Protein AF-X1UGP1-F1 (afdb_monomer_lite)

Sequence (113 aa):
MYNHIEKPAPQRPMDTYTVSTPYGTVIITDGGRRVAFELYSDIRQSRHNQALFTYIQQLQKQGVTQFNCDHIAIAGADRRLSLSRGKAKLDLVYVRNGSTYECELKTSREVNN

pLDDT: mean 80.75, std 14.78, range [35.5, 95.81]

Structure (mmCIF, N/CA/C/O backbone):
data_AF-X1UGP1-F1
#
_entry.id   AF-X1UGP1-F1
#
loop_
_atom_site.group_PDB
_atom_site.id
_atom_site.type_symbol
_atom_site.label_atom_id
_atom_site.label_alt_id
_atom_site.label_comp_id
_atom_site.label_asym_id
_atom_site.label_entity_id
_atom_site.label_seq_id
_atom_site.pdbx_PDB_ins_code
_atom_site.Cartn_x
_atom_site.Cartn_y
_atom_site.Cartn_z
_atom_site.occupancy
_atom_site.B_iso_or_equiv
_atom_site.auth_seq_id
_atom_site.auth_comp_id
_atom_site.auth_asym_id
_atom_site.auth_atom_id
_atom_site.pdbx_PDB_model_num
ATOM 1 N N . MET A 1 1 ? 25.769 -46.864 -12.339 1.00 35.50 1 MET A N 1
ATOM 2 C CA . MET A 1 1 ? 26.668 -45.737 -12.669 1.00 35.50 1 MET A CA 1
ATOM 3 C C . MET A 1 1 ? 25.882 -44.765 -13.529 1.00 35.50 1 MET A C 1
ATOM 5 O O . MET A 1 1 ? 25.533 -45.123 -14.644 1.00 35.50 1 MET A O 1
ATOM 9 N N . TYR A 1 2 ? 25.503 -43.608 -12.988 1.00 36.56 2 TYR A N 1
ATOM 10 C CA . TYR A 1 2 ? 24.826 -42.565 -13.761 1.00 36.56 2 TYR A CA 1
ATOM 11 C C . TYR A 1 2 ? 25.890 -41.683 -14.413 1.00 36.56 2 TYR A C 1
ATOM 13 O O . TYR A 1 2 ? 26.704 -41.087 -13.711 1.00 36.56 2 TYR A O 1
ATOM 21 N N . ASN A 1 3 ? 25.894 -41.623 -15.744 1.00 43.34 3 ASN A N 1
ATOM 22 C CA . ASN A 1 3 ? 26.734 -40.695 -16.491 1.00 43.34 3 ASN A CA 1
ATOM 23 C C . ASN A 1 3 ? 26.218 -39.273 -16.255 1.00 43.34 3 ASN A C 1
ATOM 25 O O . ASN A 1 3 ? 25.166 -38.888 -16.766 1.00 43.34 3 ASN A O 1
ATOM 29 N N . HIS A 1 4 ? 26.960 -38.502 -15.463 1.00 44.59 4 HIS A N 1
ATOM 30 C CA . HIS A 1 4 ? 26.775 -37.065 -15.346 1.00 44.59 4 HIS A CA 1
ATOM 31 C C . HIS A 1 4 ? 27.224 -36.447 -16.675 1.00 44.59 4 HIS A C 1
ATOM 33 O O . HIS A 1 4 ? 28.415 -36.341 -16.951 1.00 44.59 4 HIS A O 1
ATOM 39 N N . ILE A 1 5 ? 26.276 -36.088 -17.540 1.00 53.72 5 ILE A N 1
ATOM 40 C CA . ILE A 1 5 ? 26.582 -35.238 -18.692 1.00 53.72 5 ILE A CA 1
ATOM 41 C C . ILE A 1 5 ? 26.783 -33.835 -18.117 1.00 53.72 5 ILE A C 1
ATOM 43 O O . ILE A 1 5 ? 25.814 -33.116 -17.863 1.00 53.72 5 ILE A O 1
ATOM 47 N N . GLU A 1 6 ? 28.033 -33.466 -17.841 1.00 45.62 6 GLU A N 1
ATOM 48 C CA . GLU A 1 6 ? 28.399 -32.072 -17.605 1.00 45.62 6 GLU A CA 1
ATOM 49 C C . GLU A 1 6 ? 28.056 -31.280 -18.866 1.00 45.62 6 GLU A C 1
ATOM 51 O O . GLU A 1 6 ? 28.702 -31.399 -19.907 1.00 45.62 6 GLU A O 1
ATOM 56 N N . LYS A 1 7 ? 26.990 -30.479 -18.795 1.00 57.41 7 LYS A N 1
ATOM 57 C CA . LYS A 1 7 ? 26.776 -29.429 -19.785 1.00 57.41 7 LYS A CA 1
ATOM 58 C C . LYS A 1 7 ? 27.849 -28.369 -19.531 1.00 57.41 7 LYS A C 1
ATOM 60 O O . LYS A 1 7 ? 27.873 -27.833 -18.421 1.00 57.41 7 LYS A O 1
ATOM 65 N N . PRO A 1 8 ? 28.716 -28.047 -20.507 1.00 52.81 8 PRO A N 1
ATOM 66 C CA . PRO A 1 8 ? 29.665 -26.963 -20.331 1.00 52.81 8 PRO A CA 1
ATOM 67 C C . PRO A 1 8 ? 28.890 -25.679 -20.032 1.00 52.81 8 PRO A C 1
ATOM 69 O O . PRO A 1 8 ? 27.879 -25.383 -20.677 1.00 52.81 8 PRO A O 1
ATOM 72 N N . ALA A 1 9 ? 29.347 -24.937 -19.024 1.00 52.47 9 ALA A N 1
ATOM 73 C CA . ALA A 1 9 ? 28.817 -23.614 -18.743 1.00 52.47 9 ALA A CA 1
ATOM 74 C C . ALA A 1 9 ? 28.926 -22.752 -20.017 1.00 52.47 9 ALA A C 1
ATOM 76 O O . ALA A 1 9 ? 29.924 -22.862 -20.738 1.00 52.47 9 ALA A O 1
ATOM 77 N N . PRO A 1 10 ? 27.918 -21.920 -20.331 1.00 58.03 10 PRO A N 1
ATOM 78 C CA . PRO A 1 10 ? 27.986 -21.029 -21.483 1.00 58.03 10 PRO A CA 1
ATOM 79 C C . PRO A 1 10 ? 29.275 -20.194 -21.418 1.00 58.03 10 PRO A C 1
ATOM 81 O O . PRO A 1 10 ? 29.528 -19.500 -20.440 1.00 58.03 10 PRO A O 1
ATOM 84 N N . GLN A 1 11 ? 30.109 -20.300 -22.457 1.00 53.16 11 GLN A N 1
ATOM 85 C CA . GLN A 1 11 ? 31.460 -19.716 -22.503 1.00 53.16 11 GLN A CA 1
ATOM 86 C C . GLN A 1 11 ? 31.479 -18.201 -22.764 1.00 53.16 11 GLN A C 1
ATOM 88 O O . GLN A 1 11 ? 32.542 -17.586 -22.736 1.00 53.16 11 GLN A O 1
ATOM 93 N N . ARG A 1 12 ? 30.323 -17.585 -23.029 1.00 58.31 12 ARG A N 1
ATOM 94 C CA . ARG A 1 12 ? 30.199 -16.133 -23.174 1.00 58.31 12 ARG A CA 1
ATOM 95 C C . ARG A 1 12 ? 29.472 -15.586 -21.946 1.00 58.31 12 ARG A C 1
ATOM 97 O O . ARG A 1 12 ? 28.386 -16.096 -21.660 1.00 58.31 12 ARG A O 1
ATOM 104 N N . PRO A 1 13 ? 30.009 -14.581 -21.229 1.00 59.06 13 PRO A N 1
ATOM 105 C CA . PRO A 1 13 ? 29.187 -13.831 -20.288 1.00 59.06 13 PRO A CA 1
ATOM 106 C C . PRO A 1 13 ? 28.016 -13.270 -21.099 1.00 59.06 13 PRO A C 1
ATOM 108 O O . PRO A 1 13 ? 28.249 -12.572 -22.081 1.00 59.06 13 PRO A O 1
ATOM 111 N N . MET A 1 14 ? 26.772 -13.660 -20.793 1.00 58.75 14 MET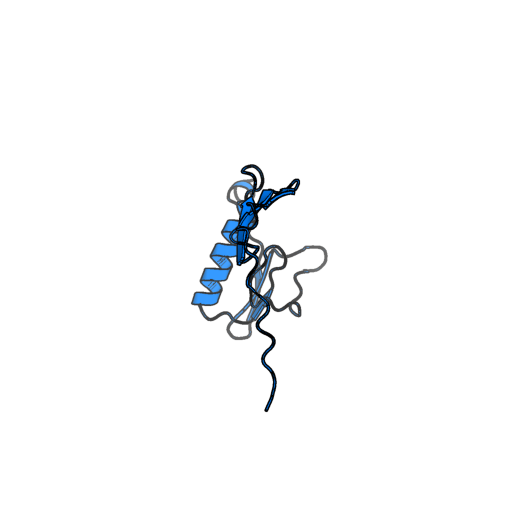 A N 1
ATOM 112 C CA . MET A 1 14 ? 25.651 -13.054 -21.511 1.00 58.75 14 MET A CA 1
ATOM 113 C C . MET A 1 14 ? 25.644 -11.566 -21.190 1.00 58.75 14 MET A C 1
ATOM 115 O O . MET A 1 14 ? 25.732 -11.187 -20.016 1.00 58.75 14 MET A O 1
ATOM 119 N N . ASP A 1 15 ? 25.546 -10.765 -22.241 1.00 70.12 15 ASP A N 1
ATOM 120 C CA . ASP A 1 15 ? 25.517 -9.318 -22.157 1.00 70.12 15 ASP A CA 1
ATOM 121 C C . ASP A 1 15 ? 24.355 -8.838 -21.279 1.00 70.12 15 ASP A C 1
ATOM 123 O O . ASP A 1 15 ? 23.309 -9.485 -21.165 1.00 70.12 15 ASP A O 1
ATOM 127 N N . THR A 1 16 ? 24.556 -7.687 -20.638 1.00 80.94 16 THR A N 1
ATOM 128 C CA . THR A 1 16 ? 23.498 -6.970 -19.925 1.00 80.94 16 THR A CA 1
ATOM 129 C C . THR A 1 16 ? 22.308 -6.753 -20.859 1.00 80.94 16 THR A C 1
ATOM 131 O O . THR A 1 16 ? 22.453 -6.147 -21.920 1.00 80.94 16 THR A O 1
ATOM 134 N N . TYR A 1 17 ? 21.129 -7.220 -20.456 1.00 83.81 17 TYR A N 1
ATOM 135 C CA . TYR A 1 17 ? 19.884 -7.042 -21.194 1.00 83.81 17 TYR A CA 1
ATOM 136 C C . TYR A 1 17 ? 18.987 -6.046 -20.469 1.00 83.81 17 TYR A C 1
ATOM 138 O O . TYR A 1 17 ? 18.708 -6.199 -19.280 1.00 83.81 17 TYR A O 1
ATOM 146 N N . THR A 1 18 ? 18.520 -5.036 -21.196 1.00 86.44 18 THR A N 1
ATOM 147 C CA . THR A 1 18 ? 17.705 -3.956 -20.639 1.00 86.44 18 THR A CA 1
ATOM 148 C C . THR A 1 18 ? 16.341 -3.935 -21.315 1.00 86.44 18 THR A C 1
ATOM 150 O O . THR A 1 18 ? 16.257 -3.837 -22.539 1.00 86.44 18 THR A O 1
ATOM 153 N N . VAL A 1 19 ? 15.271 -3.992 -20.520 1.00 88.94 19 VAL A N 1
ATOM 154 C CA . VAL A 1 19 ? 13.885 -3.837 -20.985 1.00 88.94 19 VAL A CA 1
ATOM 155 C C . VAL A 1 19 ? 13.310 -2.566 -20.392 1.00 88.94 19 VAL A C 1
ATOM 157 O O . VAL A 1 19 ? 13.047 -2.498 -19.192 1.00 88.94 19 VAL A O 1
ATOM 160 N N . SER A 1 20 ? 13.080 -1.569 -21.237 1.00 87.31 20 SER A N 1
ATOM 161 C CA . SER A 1 20 ? 12.350 -0.369 -20.841 1.00 87.31 20 SER A CA 1
ATOM 162 C C . SER A 1 20 ? 10.850 -0.612 -20.959 1.00 87.31 20 SER A C 1
ATOM 164 O O . SER A 1 20 ? 10.353 -1.084 -21.980 1.00 87.31 20 SER A O 1
ATOM 166 N N . THR A 1 21 ? 10.125 -0.265 -19.907 1.00 82.00 21 THR A N 1
ATOM 167 C CA . THR A 1 21 ? 8.662 -0.227 -19.865 1.00 82.00 21 THR A CA 1
ATOM 168 C C . THR A 1 21 ? 8.220 1.223 -19.661 1.00 82.00 21 THR A C 1
ATOM 170 O O . THR A 1 21 ? 9.034 2.046 -19.244 1.00 82.00 21 THR A O 1
ATOM 173 N N . PRO A 1 22 ? 6.934 1.560 -19.852 1.00 77.88 22 PRO A N 1
ATOM 174 C CA . PRO A 1 22 ? 6.419 2.875 -19.465 1.00 77.88 22 PRO A CA 1
ATOM 175 C C . PRO A 1 22 ? 6.618 3.207 -17.981 1.00 77.88 22 PRO A C 1
ATOM 177 O O . PRO A 1 22 ? 6.484 4.366 -17.605 1.00 77.88 22 PRO A O 1
ATOM 180 N N . TYR A 1 23 ? 6.905 2.200 -17.144 1.00 76.75 23 TYR A N 1
ATOM 181 C CA . TYR A 1 23 ? 6.979 2.357 -15.699 1.00 76.75 23 TYR A CA 1
ATOM 182 C C . TYR A 1 23 ? 8.398 2.396 -15.119 1.00 76.75 23 TYR A C 1
ATOM 184 O O . TYR A 1 23 ? 8.595 2.696 -13.941 1.00 76.75 23 TYR A O 1
ATOM 192 N N . GLY A 1 24 ? 9.392 2.053 -15.927 1.00 84.25 24 GLY A N 1
ATOM 193 C CA . GLY A 1 24 ? 10.743 1.830 -15.450 1.00 84.25 24 GLY A CA 1
ATOM 194 C C . GLY A 1 24 ? 11.506 0.845 -16.314 1.00 84.25 24 GLY A C 1
ATOM 195 O O . GLY A 1 24 ? 11.003 0.335 -17.319 1.00 84.25 24 GLY A O 1
ATOM 196 N N . THR A 1 25 ? 12.721 0.553 -15.884 1.00 89.81 25 THR A N 1
ATOM 197 C CA . THR A 1 25 ? 13.693 -0.241 -16.619 1.00 89.81 25 THR A CA 1
ATOM 198 C C . THR A 1 25 ? 14.020 -1.516 -15.846 1.00 89.81 25 THR A C 1
ATOM 200 O O . THR A 1 25 ? 14.419 -1.466 -14.683 1.00 89.81 25 THR A O 1
ATOM 203 N N . VAL A 1 26 ? 13.878 -2.672 -16.496 1.00 91.56 26 VAL A N 1
ATOM 204 C CA . VAL A 1 26 ? 14.395 -3.956 -16.006 1.00 91.56 26 VAL A CA 1
ATOM 205 C C . VAL A 1 26 ? 15.809 -4.131 -16.549 1.00 91.56 26 VAL A C 1
ATOM 207 O O . VAL A 1 26 ? 16.002 -4.096 -17.763 1.00 91.56 26 VAL A O 1
ATOM 210 N N . ILE A 1 27 ? 16.785 -4.356 -15.676 1.00 92.06 27 ILE A N 1
ATOM 211 C CA . ILE A 1 27 ? 18.178 -4.613 -16.048 1.00 92.06 27 ILE A CA 1
ATOM 212 C C . ILE A 1 27 ? 18.526 -6.038 -15.619 1.00 92.06 27 ILE A C 1
ATOM 214 O O . ILE A 1 27 ? 18.524 -6.362 -14.430 1.00 92.06 27 ILE A O 1
ATOM 218 N N . ILE A 1 28 ? 18.821 -6.895 -16.590 1.00 90.56 28 ILE A N 1
ATOM 219 C CA . ILE A 1 28 ? 19.185 -8.295 -16.395 1.00 90.56 28 ILE A CA 1
ATOM 220 C C . ILE A 1 28 ? 20.685 -8.443 -16.660 1.00 90.56 28 ILE A C 1
ATOM 222 O O . ILE A 1 28 ? 21.165 -8.127 -17.745 1.00 90.56 28 ILE A O 1
ATOM 226 N N . THR A 1 29 ? 21.436 -8.921 -15.671 1.00 90.88 29 THR A N 1
ATOM 227 C CA . THR A 1 29 ? 22.900 -9.074 -15.733 1.00 90.88 29 THR A CA 1
ATOM 228 C C . THR A 1 29 ? 23.337 -10.472 -15.294 1.00 90.88 29 THR A C 1
ATOM 230 O O . THR A 1 29 ? 22.527 -11.265 -14.805 1.00 90.88 29 THR A O 1
ATOM 233 N N . ASP A 1 30 ? 24.624 -10.782 -15.487 1.00 86.12 30 ASP A N 1
ATOM 234 C CA . ASP A 1 30 ? 25.253 -12.045 -15.067 1.00 86.12 30 ASP A CA 1
ATOM 235 C C . ASP A 1 30 ? 24.523 -13.280 -15.616 1.00 86.12 30 ASP A C 1
ATOM 237 O O . ASP A 1 30 ? 24.072 -14.153 -14.874 1.00 86.12 30 ASP A O 1
ATOM 241 N N . GLY A 1 31 ? 24.296 -13.329 -16.931 1.00 81.00 31 GLY A N 1
ATOM 242 C CA . GLY A 1 31 ? 23.642 -14.506 -17.501 1.00 81.00 31 GLY A CA 1
ATOM 243 C C . GLY A 1 31 ? 22.194 -14.701 -17.041 1.00 81.00 31 GLY A C 1
ATOM 244 O O . GLY A 1 31 ? 21.722 -15.834 -17.016 1.00 81.00 31 GLY A O 1
ATOM 245 N N . GLY A 1 32 ? 21.497 -13.638 -16.632 1.00 81.56 32 GLY A N 1
ATOM 246 C CA . GLY A 1 32 ? 20.144 -13.752 -16.085 1.00 81.56 32 GLY A CA 1
ATOM 247 C C . GLY A 1 32 ? 20.076 -13.986 -14.578 1.00 81.56 32 GLY A C 1
ATOM 248 O O . GLY A 1 32 ? 18.980 -14.085 -14.034 1.00 81.56 32 GLY A O 1
ATOM 249 N N . ARG A 1 33 ? 21.217 -14.066 -13.881 1.00 83.94 33 ARG A N 1
ATOM 250 C CA . ARG A 1 33 ? 21.263 -14.330 -12.432 1.00 83.94 33 ARG A CA 1
ATOM 251 C C . ARG A 1 33 ? 20.938 -13.113 -11.578 1.00 83.94 33 ARG A C 1
ATOM 253 O O . ARG 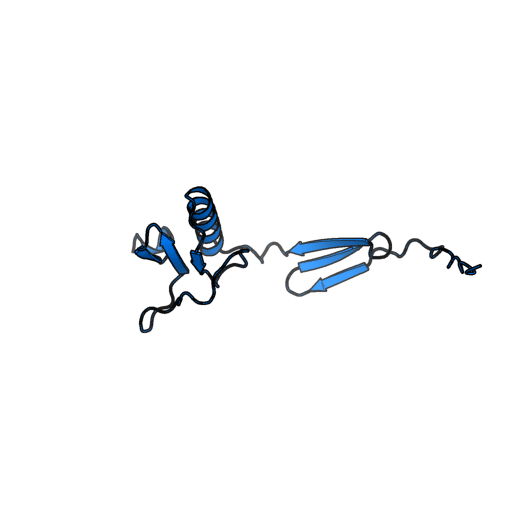A 1 33 ? 20.598 -13.265 -10.407 1.00 83.94 33 ARG A O 1
ATOM 260 N N . ARG A 1 34 ? 21.056 -11.909 -12.136 1.00 87.06 34 ARG A N 1
ATOM 261 C CA . ARG A 1 34 ? 20.771 -10.655 -11.438 1.00 87.06 34 ARG A CA 1
ATOM 262 C C . ARG A 1 34 ? 19.719 -9.871 -12.199 1.00 87.06 34 ARG A C 1
ATOM 264 O O . ARG A 1 34 ? 19.894 -9.596 -13.381 1.00 87.06 34 ARG A O 1
ATOM 271 N N . VAL A 1 35 ? 18.659 -9.486 -11.497 1.00 87.94 35 VAL A N 1
ATOM 272 C CA . VAL A 1 35 ? 17.583 -8.641 -12.020 1.00 87.94 35 VAL A CA 1
ATOM 273 C C . VAL A 1 35 ? 17.480 -7.409 -11.129 1.00 87.94 35 VAL A C 1
ATOM 275 O O . VAL A 1 35 ? 17.252 -7.537 -9.927 1.00 87.94 35 VAL A O 1
ATOM 278 N N . ALA A 1 36 ? 17.663 -6.229 -11.713 1.00 89.25 36 ALA A N 1
ATOM 279 C CA . ALA A 1 36 ? 17.395 -4.946 -11.076 1.00 89.25 36 ALA A CA 1
ATOM 280 C C . ALA A 1 36 ? 16.189 -4.282 -11.749 1.00 89.25 36 ALA A C 1
ATOM 282 O O . ALA A 1 36 ? 15.989 -4.425 -12.956 1.00 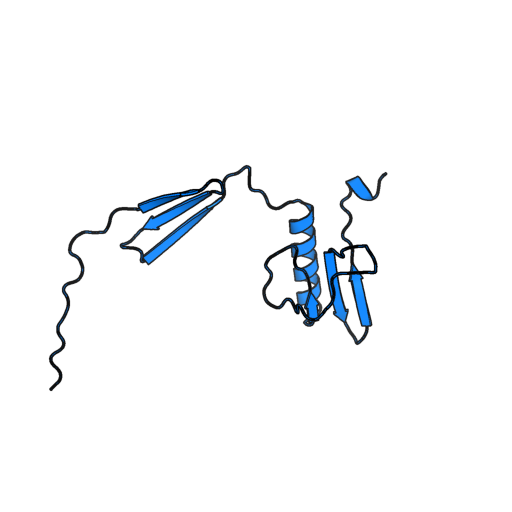89.25 36 ALA A O 1
ATOM 283 N N . PHE A 1 37 ? 15.382 -3.571 -10.965 1.00 89.56 37 PHE A N 1
ATOM 284 C CA . PHE A 1 37 ? 14.237 -2.819 -11.464 1.00 89.56 37 PHE A CA 1
ATOM 285 C C . PHE A 1 37 ? 14.343 -1.369 -11.010 1.00 89.56 37 PHE A C 1
ATOM 287 O O . PHE A 1 37 ? 14.318 -1.086 -9.812 1.00 89.56 37 PHE A O 1
ATOM 294 N N . GLU A 1 38 ? 14.473 -0.462 -11.971 1.00 85.00 38 GLU A N 1
ATOM 295 C CA . GLU A 1 38 ? 14.556 0.975 -11.739 1.00 85.00 38 GLU A CA 1
ATOM 296 C C . GLU A 1 38 ? 13.239 1.625 -12.155 1.00 85.00 38 GLU A C 1
ATOM 298 O O . GLU A 1 38 ? 12.897 1.647 -13.334 1.00 85.00 38 GLU A O 1
ATOM 303 N N . LEU A 1 39 ? 12.483 2.150 -11.193 1.00 84.31 39 LEU A N 1
ATOM 304 C CA . LEU A 1 39 ? 11.266 2.911 -11.478 1.00 84.31 39 LEU A CA 1
ATOM 305 C C . LEU A 1 39 ? 11.622 4.308 -11.994 1.00 84.31 39 LEU A C 1
ATOM 307 O O . LEU A 1 39 ? 12.540 4.949 -11.475 1.00 84.31 39 LEU A O 1
ATOM 311 N N . TYR A 1 40 ? 10.874 4.807 -12.980 1.00 77.69 40 TYR A N 1
ATOM 312 C CA . TYR A 1 40 ? 11.025 6.196 -13.408 1.00 77.69 40 TYR A CA 1
ATOM 313 C C . TYR A 1 40 ? 10.623 7.171 -12.295 1.00 77.69 40 TYR A C 1
ATOM 315 O O . TYR A 1 40 ? 9.794 6.880 -11.435 1.00 77.69 40 TYR A O 1
ATOM 323 N N . SER A 1 41 ? 11.263 8.342 -12.279 1.00 65.12 41 SER A N 1
ATOM 324 C CA . SER A 1 41 ? 11.167 9.290 -11.157 1.00 65.12 41 SER A CA 1
ATOM 325 C C . SER A 1 41 ? 9.804 9.979 -11.020 1.00 65.12 41 SER A C 1
ATOM 327 O O . SER A 1 41 ? 9.512 10.570 -9.975 1.00 65.12 41 SER A O 1
ATOM 329 N N . ASP A 1 42 ? 8.987 9.919 -12.066 1.00 68.88 42 ASP A N 1
ATOM 330 C CA . ASP A 1 42 ? 7.584 10.322 -12.111 1.00 68.88 42 ASP A CA 1
ATOM 331 C C . ASP A 1 42 ? 6.658 9.266 -11.485 1.00 68.88 42 ASP A C 1
ATOM 333 O O . ASP A 1 42 ? 5.589 9.607 -10.975 1.00 68.88 42 ASP A O 1
ATOM 337 N N . ILE A 1 43 ? 7.102 8.009 -11.405 1.00 67.56 43 ILE A N 1
ATOM 338 C CA . ILE A 1 43 ? 6.408 6.932 -10.699 1.00 67.56 43 ILE A CA 1
ATOM 339 C C . ILE A 1 43 ? 6.840 6.945 -9.246 1.00 67.56 43 ILE A C 1
ATOM 341 O O . ILE A 1 43 ? 7.741 6.248 -8.782 1.00 67.56 43 ILE A O 1
ATOM 345 N N . ARG A 1 44 ? 6.157 7.812 -8.507 1.00 66.75 44 ARG A N 1
ATOM 346 C CA . ARG A 1 44 ? 6.321 7.961 -7.066 1.00 66.75 44 ARG A CA 1
ATOM 347 C C . ARG A 1 44 ? 5.190 7.248 -6.352 1.00 66.75 44 ARG A C 1
ATOM 349 O O . ARG A 1 44 ? 4.041 7.287 -6.792 1.00 66.75 44 ARG A O 1
ATOM 356 N N . GLN A 1 45 ? 5.492 6.668 -5.191 1.00 68.06 45 GLN A N 1
ATOM 357 C CA . GLN A 1 45 ? 4.427 6.362 -4.242 1.00 68.06 45 GLN A CA 1
ATOM 358 C C . GLN A 1 45 ? 3.679 7.657 -3.919 1.00 68.06 45 GLN A C 1
ATOM 360 O O . GLN A 1 45 ? 4.291 8.687 -3.620 1.00 68.06 45 GLN A O 1
ATOM 365 N N . SER A 1 46 ? 2.348 7.615 -3.991 1.00 78.19 46 SER A N 1
ATOM 366 C CA . SER A 1 46 ? 1.533 8.735 -3.536 1.00 78.19 46 SER A CA 1
ATOM 367 C C . SER A 1 46 ? 1.807 8.982 -2.047 1.00 78.19 46 SER A C 1
ATOM 369 O O . SER A 1 46 ? 2.078 8.049 -1.284 1.00 78.19 46 SER A O 1
ATOM 371 N N . ARG A 1 47 ? 1.716 10.244 -1.608 1.00 79.69 47 ARG A N 1
ATOM 372 C CA . ARG A 1 47 ? 1.858 10.593 -0.180 1.00 79.69 47 ARG A CA 1
ATOM 373 C C . ARG A 1 47 ? 0.886 9.792 0.694 1.00 79.69 47 ARG A C 1
ATOM 375 O O . ARG A 1 47 ? 1.244 9.395 1.798 1.00 79.69 47 ARG A O 1
ATOM 382 N N . HIS A 1 48 ? -0.306 9.522 0.161 1.00 82.88 48 HIS A N 1
ATOM 383 C CA . HIS A 1 48 ? -1.322 8.667 0.770 1.00 82.88 48 HIS A CA 1
ATOM 384 C C . HIS A 1 48 ? -0.817 7.242 1.000 1.00 82.88 48 HIS A C 1
ATOM 386 O O . HIS A 1 48 ? -0.809 6.763 2.130 1.00 82.88 48 HIS A O 1
ATOM 392 N N . ASN A 1 49 ? -0.299 6.593 -0.046 1.00 83.75 49 ASN A N 1
ATOM 393 C CA . ASN A 1 49 ? 0.194 5.219 0.035 1.00 83.75 49 ASN A CA 1
ATOM 394 C C . ASN A 1 49 ? 1.379 5.097 1.001 1.00 83.75 49 ASN A C 1
ATOM 396 O O . ASN A 1 49 ? 1.473 4.114 1.733 1.00 83.75 49 ASN A O 1
ATOM 400 N N . GLN A 1 50 ? 2.260 6.100 1.045 1.00 83.62 50 GLN A N 1
ATOM 401 C CA . GLN A 1 50 ? 3.384 6.122 1.981 1.00 83.62 50 GLN A CA 1
ATOM 402 C C . GLN A 1 50 ? 2.921 6.261 3.441 1.00 83.62 50 GLN A C 1
ATOM 404 O O . GLN A 1 50 ? 3.440 5.576 4.330 1.00 83.62 50 GLN A O 1
ATOM 409 N N . ALA A 1 51 ? 1.933 7.121 3.698 1.00 85.69 51 ALA A N 1
ATOM 410 C CA . ALA A 1 51 ? 1.331 7.262 5.020 1.00 85.69 51 ALA A CA 1
ATOM 411 C C . ALA A 1 51 ? 0.622 5.966 5.444 1.00 85.69 51 ALA A C 1
ATOM 413 O O . ALA A 1 51 ? 0.837 5.483 6.556 1.00 85.69 51 ALA A O 1
ATOM 414 N N . LEU A 1 52 ? -0.133 5.351 4.530 1.00 89.00 52 LEU A N 1
ATOM 415 C CA . LEU A 1 52 ? -0.827 4.085 4.753 1.00 89.00 52 LEU A CA 1
ATOM 416 C C . LEU A 1 52 ? 0.152 2.943 5.053 1.00 89.00 52 LEU A C 1
ATOM 418 O O . LEU A 1 52 ? -0.042 2.202 6.016 1.00 89.00 52 LEU A O 1
ATOM 422 N N . PHE A 1 53 ? 1.247 2.843 4.293 1.00 89.06 53 PHE A N 1
ATOM 423 C CA . PHE A 1 53 ? 2.317 1.875 4.545 1.00 89.06 53 PHE A CA 1
ATOM 424 C C . PHE A 1 53 ? 2.911 2.056 5.945 1.00 89.06 53 PHE A C 1
ATOM 426 O O . PHE A 1 53 ? 3.017 1.097 6.709 1.00 89.06 53 PHE A O 1
ATOM 433 N N . THR A 1 54 ? 3.249 3.296 6.305 1.00 89.12 54 THR A N 1
ATOM 434 C CA . THR A 1 54 ? 3.822 3.623 7.617 1.00 89.12 54 THR A CA 1
ATOM 435 C C . THR A 1 54 ? 2.861 3.258 8.748 1.00 89.12 54 THR A C 1
ATOM 437 O O . THR A 1 54 ? 3.281 2.685 9.754 1.00 89.12 54 THR A O 1
ATOM 440 N N . TYR A 1 55 ? 1.569 3.536 8.573 1.00 91.56 55 TYR A N 1
ATOM 441 C CA . TYR A 1 55 ? 0.547 3.211 9.560 1.00 91.56 55 TYR A CA 1
ATOM 442 C C . TYR A 1 55 ? 0.384 1.697 9.742 1.00 91.56 55 TYR A C 1
ATOM 444 O O . TYR A 1 55 ? 0.389 1.208 10.871 1.00 91.56 55 TYR A O 1
ATOM 452 N N . ILE A 1 56 ? 0.353 0.924 8.652 1.00 91.44 56 ILE A N 1
ATOM 453 C CA . ILE A 1 56 ? 0.273 -0.542 8.728 1.00 91.44 56 ILE A CA 1
ATOM 454 C C . ILE A 1 56 ? 1.507 -1.130 9.422 1.00 91.44 56 ILE A C 1
ATOM 456 O O . ILE A 1 56 ? 1.362 -1.997 10.282 1.00 91.44 56 ILE A O 1
ATOM 460 N N . GLN A 1 57 ? 2.709 -0.617 9.140 1.00 92.06 57 GLN A N 1
ATOM 461 C CA . GLN A 1 57 ? 3.925 -1.029 9.853 1.00 92.06 57 GLN A CA 1
ATOM 462 C C . GLN A 1 57 ? 3.822 -0.778 11.367 1.00 92.06 57 GLN A C 1
ATOM 464 O O . GLN A 1 57 ? 4.280 -1.594 12.169 1.00 92.06 57 GLN A O 1
ATOM 469 N N . GLN A 1 58 ? 3.206 0.331 11.788 1.00 93.44 58 GLN A N 1
ATOM 470 C CA . GLN A 1 58 ? 2.961 0.601 13.207 1.00 93.44 58 GLN A CA 1
ATOM 471 C C . GLN A 1 58 ? 1.937 -0.367 13.809 1.00 93.44 58 GLN A C 1
ATOM 473 O O . GLN A 1 58 ? 2.166 -0.872 14.906 1.00 93.44 58 GLN A O 1
ATOM 478 N N . LEU A 1 59 ? 0.846 -0.670 13.102 1.00 93.25 59 LEU A N 1
ATOM 479 C CA . LEU A 1 59 ? -0.155 -1.640 13.558 1.00 93.25 59 LEU A CA 1
ATOM 480 C C . LEU A 1 59 ? 0.445 -3.041 13.722 1.00 93.25 59 LEU A C 1
ATOM 482 O O . LEU A 1 59 ? 0.220 -3.689 14.744 1.00 93.25 59 LEU A O 1
ATOM 486 N N . GLN A 1 60 ? 1.276 -3.476 12.773 1.00 92.06 60 GLN A N 1
ATOM 487 C CA . GLN A 1 60 ? 2.001 -4.746 12.862 1.00 92.06 60 GLN A CA 1
ATOM 488 C C . GLN A 1 60 ? 2.923 -4.782 14.089 1.00 92.06 60 GLN A C 1
ATOM 490 O O . GLN A 1 60 ? 2.903 -5.753 14.843 1.00 92.06 60 GLN A O 1
ATOM 495 N N . LYS A 1 61 ? 3.661 -3.696 14.366 1.00 93.69 61 LYS A N 1
ATOM 496 C CA . LYS A 1 61 ? 4.465 -3.563 15.600 1.00 93.69 61 LYS A CA 1
ATOM 497 C C . LYS A 1 61 ? 3.621 -3.606 16.878 1.00 93.69 61 LYS A C 1
ATOM 499 O 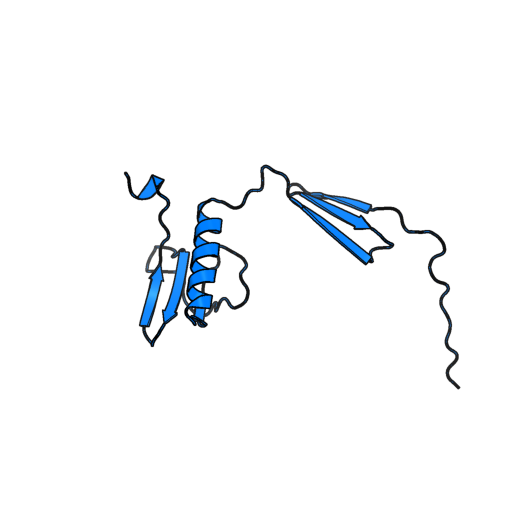O . LYS A 1 61 ? 4.120 -4.018 17.918 1.00 93.69 61 LYS A O 1
ATOM 504 N N . GLN A 1 62 ? 2.356 -3.196 16.809 1.00 93.12 62 GLN A N 1
ATOM 505 C CA . GLN A 1 62 ? 1.394 -3.270 17.914 1.00 93.12 62 GLN A CA 1
ATOM 506 C C . GLN A 1 62 ? 0.697 -4.640 18.029 1.00 93.12 62 GLN A C 1
ATOM 508 O O . GLN A 1 62 ? -0.196 -4.793 18.863 1.00 93.12 62 GLN A O 1
ATOM 513 N N . GLY A 1 63 ? 1.090 -5.626 17.215 1.00 93.88 63 GLY A N 1
ATOM 514 C CA . GLY A 1 63 ? 0.561 -6.990 17.260 1.00 93.88 63 GLY A CA 1
ATOM 515 C C . GLY A 1 63 ? -0.710 -7.212 16.440 1.00 93.88 63 GLY A C 1
ATOM 516 O O . GLY A 1 63 ? -1.363 -8.239 16.604 1.00 93.88 63 GLY A O 1
ATOM 517 N N . VAL A 1 64 ? -1.086 -6.278 15.561 1.00 94.50 64 VAL A N 1
ATOM 518 C CA . VAL A 1 64 ? -2.212 -6.480 14.640 1.00 94.50 64 VAL A CA 1
ATOM 519 C C . VAL A 1 64 ? -1.802 -7.467 13.548 1.00 94.50 64 VAL A C 1
ATOM 521 O O . VAL A 1 64 ? -0.882 -7.207 12.774 1.00 94.50 64 VAL A O 1
ATOM 524 N N . THR A 1 65 ? -2.506 -8.595 13.476 1.00 92.75 65 THR A N 1
ATOM 525 C CA . THR A 1 65 ? -2.245 -9.681 12.513 1.00 92.75 65 THR A CA 1
ATOM 526 C C . THR A 1 65 ? -3.358 -9.858 11.484 1.00 92.75 65 THR A C 1
ATOM 528 O O . THR A 1 65 ? -3.120 -10.435 10.429 1.00 92.75 65 THR A O 1
ATOM 531 N N . GLN A 1 66 ? -4.557 -9.346 11.766 1.00 95.69 66 GLN A N 1
ATOM 532 C CA . GLN A 1 66 ? -5.707 -9.379 10.867 1.00 95.69 66 GLN A CA 1
ATOM 533 C C . GLN A 1 66 ? -5.982 -7.971 10.356 1.00 95.69 66 GLN A C 1
ATOM 535 O O . GLN A 1 66 ? -6.469 -7.114 11.093 1.00 95.69 66 GLN A O 1
ATOM 540 N N . PHE A 1 67 ? -5.649 -7.722 9.096 1.00 94.56 67 PHE A N 1
ATOM 541 C CA . PHE A 1 67 ? -5.880 -6.440 8.443 1.00 94.56 67 PHE A CA 1
ATOM 542 C C . PHE A 1 67 ? -6.085 -6.633 6.945 1.00 94.56 67 PHE A C 1
ATOM 544 O O . PHE A 1 67 ? -5.569 -7.588 6.378 1.00 94.56 67 PHE A O 1
ATOM 551 N N . ASN A 1 68 ? -6.786 -5.715 6.291 1.00 94.00 68 ASN A N 1
ATOM 552 C CA . ASN A 1 68 ? -6.869 -5.628 4.842 1.00 94.00 68 ASN A CA 1
ATOM 553 C C . ASN A 1 68 ? -6.560 -4.214 4.373 1.00 94.00 68 ASN A C 1
ATOM 555 O O . ASN A 1 68 ? -6.962 -3.235 4.994 1.00 94.00 68 ASN A O 1
ATOM 559 N N . CYS A 1 69 ? -5.848 -4.139 3.260 1.00 89.62 69 CYS A N 1
ATOM 560 C CA . CYS A 1 69 ? -5.479 -2.932 2.551 1.00 89.62 69 CYS A CA 1
ATOM 561 C C . CYS A 1 69 ? -5.149 -3.362 1.117 1.00 89.62 69 CYS A C 1
ATOM 563 O O . CYS A 1 69 ? -4.177 -4.082 0.895 1.00 89.62 69 CYS A O 1
ATOM 565 N N . ASP A 1 70 ? -5.979 -2.972 0.150 1.00 82.12 70 ASP A N 1
ATOM 566 C CA . ASP A 1 70 ? -5.796 -3.335 -1.260 1.00 82.12 70 ASP A CA 1
ATOM 567 C C . ASP A 1 70 ? -5.082 -2.241 -2.071 1.00 82.12 70 ASP A C 1
ATOM 569 O O . ASP A 1 70 ? -4.646 -2.483 -3.195 1.00 82.12 70 ASP A O 1
ATOM 573 N N . HIS A 1 71 ? -4.914 -1.056 -1.480 1.00 77.44 71 HIS A N 1
ATOM 574 C CA . HIS A 1 71 ? -4.260 0.099 -2.091 1.00 77.44 71 HIS A CA 1
ATOM 575 C C . HIS A 1 71 ? -2.736 -0.050 -2.197 1.00 77.44 71 HIS A C 1
ATOM 577 O O . HIS A 1 71 ? -2.111 0.614 -3.026 1.00 77.44 71 HIS A O 1
ATOM 583 N N . ILE A 1 72 ? -2.127 -0.914 -1.376 1.00 80.31 72 ILE A N 1
ATOM 584 C CA . ILE A 1 72 ? -0.694 -1.218 -1.420 1.00 80.31 72 ILE A CA 1
ATOM 585 C C . ILE A 1 72 ? -0.444 -2.718 -1.272 1.00 80.31 72 ILE A C 1
ATOM 587 O O . ILE A 1 72 ? -1.114 -3.418 -0.517 1.00 80.31 72 ILE A O 1
ATOM 591 N N . ALA A 1 73 ? 0.567 -3.215 -1.979 1.00 78.69 73 ALA A N 1
ATOM 592 C CA . ALA A 1 73 ? 1.002 -4.597 -1.852 1.00 78.69 73 ALA A CA 1
ATOM 593 C C . ALA A 1 73 ? 1.782 -4.783 -0.538 1.00 78.69 73 ALA A C 1
ATOM 595 O O . ALA A 1 73 ? 2.975 -4.492 -0.468 1.00 78.69 73 ALA A O 1
ATOM 596 N N . ILE A 1 74 ? 1.102 -5.264 0.504 1.00 80.94 74 ILE A N 1
ATOM 597 C CA . ILE A 1 74 ? 1.700 -5.668 1.783 1.00 80.94 74 ILE A CA 1
ATOM 598 C C . ILE A 1 74 ? 1.427 -7.156 2.030 1.00 80.94 74 ILE A C 1
ATOM 600 O O . ILE A 1 74 ? 0.312 -7.646 1.846 1.00 80.94 74 ILE A O 1
ATOM 604 N N . ALA A 1 75 ? 2.455 -7.879 2.479 1.00 80.81 75 ALA A N 1
ATOM 605 C CA . ALA A 1 75 ? 2.314 -9.265 2.906 1.00 80.81 75 ALA A CA 1
ATOM 606 C C . ALA A 1 75 ? 1.441 -9.368 4.169 1.00 80.81 75 ALA A C 1
ATOM 608 O O . ALA A 1 75 ? 1.597 -8.584 5.104 1.00 80.81 75 ALA A O 1
ATOM 609 N N . GLY A 1 76 ? 0.550 -10.362 4.206 1.00 83.62 76 GLY A N 1
ATOM 610 C CA . GLY A 1 76 ? -0.330 -10.618 5.352 1.00 83.62 76 GLY A CA 1
ATOM 611 C C . GLY A 1 76 ? -1.703 -9.940 5.294 1.00 83.62 76 GLY A C 1
ATOM 612 O O . GLY A 1 76 ? -2.457 -10.065 6.251 1.00 83.62 76 GLY A O 1
ATOM 613 N N . ALA A 1 77 ? -2.051 -9.264 4.194 1.00 87.81 77 ALA A N 1
ATOM 614 C CA . ALA A 1 77 ? -3.391 -8.710 4.013 1.00 87.81 77 ALA A CA 1
ATOM 615 C C . ALA A 1 77 ? -4.458 -9.821 3.880 1.00 87.81 77 ALA A C 1
ATOM 617 O O . ALA A 1 77 ? -4.390 -10.672 2.988 1.00 87.81 77 ALA A O 1
ATOM 618 N N . ASP A 1 78 ? -5.468 -9.786 4.747 1.00 91.56 78 ASP A N 1
ATOM 619 C CA . ASP A 1 78 ? -6.614 -10.690 4.768 1.00 91.56 78 ASP A CA 1
ATOM 620 C C . ASP A 1 78 ? -7.775 -10.131 3.936 1.00 91.56 78 ASP A C 1
ATOM 622 O O . ASP A 1 78 ? -8.598 -9.343 4.401 1.00 91.56 78 ASP A O 1
ATOM 626 N N . ARG A 1 79 ? -7.887 -10.600 2.690 1.00 89.06 79 ARG A N 1
ATOM 627 C CA . ARG A 1 79 ? -8.940 -10.181 1.748 1.00 89.06 79 ARG A CA 1
ATOM 628 C C . ARG A 1 79 ? -10.362 -10.575 2.163 1.00 89.06 79 ARG A C 1
ATOM 630 O O . ARG A 1 79 ? -11.305 -10.196 1.475 1.00 89.06 79 ARG A O 1
ATOM 637 N N . ARG A 1 80 ? -10.537 -11.336 3.249 1.00 91.75 80 ARG A N 1
ATOM 638 C CA . ARG A 1 80 ? -11.862 -11.641 3.806 1.00 91.75 80 ARG A CA 1
ATOM 639 C C . ARG A 1 80 ? -12.473 -10.438 4.525 1.00 91.75 80 ARG A C 1
ATOM 641 O O . ARG A 1 80 ? -13.693 -10.370 4.633 1.00 91.75 80 ARG A O 1
ATOM 648 N N . LEU A 1 81 ? -11.658 -9.490 4.998 1.00 91.12 81 LEU A N 1
ATOM 649 C CA . LEU A 1 81 ? -12.153 -8.248 5.593 1.00 91.12 81 LEU A CA 1
ATOM 650 C C . LEU A 1 81 ? -12.588 -7.288 4.478 1.00 91.12 81 LEU A C 1
ATOM 652 O O . LEU A 1 81 ? -11.790 -6.924 3.617 1.00 91.12 81 LEU A O 1
ATOM 656 N N . SER A 1 82 ? -13.851 -6.869 4.484 1.00 91.56 82 SER A N 1
ATOM 657 C CA . SER A 1 82 ? -14.381 -5.948 3.473 1.00 91.56 82 SER A CA 1
ATOM 658 C C . SER A 1 82 ? -13.768 -4.555 3.620 1.00 91.56 82 SER A C 1
ATOM 660 O O . SER A 1 82 ? -13.806 -3.979 4.700 1.00 91.56 82 SER A O 1
ATOM 662 N N . LEU A 1 83 ? -13.279 -3.980 2.519 1.00 91.94 83 LEU A N 1
ATOM 663 C CA . LEU A 1 83 ? -12.892 -2.564 2.435 1.00 91.94 83 LEU A CA 1
ATOM 664 C C . LEU A 1 83 ? -14.053 -1.674 1.976 1.00 91.94 83 LEU A C 1
ATOM 666 O O . LEU A 1 83 ? -13.841 -0.555 1.525 1.00 91.94 83 LEU A O 1
ATOM 670 N N . SER A 1 84 ? -15.288 -2.162 2.027 1.00 89.88 84 SER A N 1
ATOM 671 C CA . SER A 1 84 ? -16.465 -1.405 1.609 1.00 89.88 84 SER A CA 1
ATOM 672 C C . SER A 1 84 ? -17.372 -1.127 2.795 1.00 89.88 84 SER A C 1
ATOM 674 O O . SER A 1 84 ? -17.818 -2.057 3.468 1.00 89.88 84 SER A O 1
ATOM 676 N N . ARG A 1 85 ? -17.696 0.153 2.994 1.00 84.56 85 ARG A N 1
ATOM 677 C CA . ARG A 1 85 ? -18.694 0.626 3.955 1.00 84.56 85 ARG A CA 1
ATOM 678 C C . ARG A 1 85 ? -19.835 1.298 3.197 1.00 84.56 85 ARG A C 1
ATOM 680 O O . ARG A 1 85 ? -19.765 2.469 2.823 1.00 84.56 85 ARG A O 1
ATOM 687 N N . GLY A 1 86 ? -20.898 0.541 2.937 1.00 86.12 86 GLY A N 1
ATOM 688 C CA . GLY A 1 86 ? -21.990 1.002 2.079 1.00 86.12 86 GLY A CA 1
ATOM 689 C C . GLY A 1 86 ? -21.479 1.319 0.670 1.00 86.12 86 GLY A C 1
ATOM 690 O O . GLY A 1 86 ? -21.045 0.419 -0.041 1.00 86.12 86 GLY A O 1
ATOM 691 N N . LYS A 1 87 ? -21.523 2.598 0.273 1.00 86.62 87 LYS A N 1
ATOM 692 C CA . LYS A 1 87 ? -21.013 3.075 -1.029 1.00 86.62 87 LYS A CA 1
ATOM 693 C C . LYS A 1 87 ? -19.554 3.556 -0.989 1.00 86.62 87 LYS A C 1
ATOM 695 O O . LYS A 1 87 ? -19.000 3.848 -2.044 1.00 86.62 87 LYS A O 1
ATOM 700 N N . ALA A 1 88 ? -18.953 3.678 0.196 1.00 82.25 88 ALA A N 1
ATOM 701 C CA . ALA A 1 88 ? -17.590 4.174 0.363 1.00 82.25 88 ALA A CA 1
ATOM 702 C C . ALA A 1 88 ? -16.575 3.024 0.372 1.00 82.25 88 ALA A C 1
ATOM 704 O O . ALA A 1 88 ? -16.854 1.941 0.898 1.00 82.25 88 ALA A O 1
ATOM 705 N N . LYS A 1 89 ? -15.388 3.279 -0.186 1.00 88.44 89 LYS A N 1
ATOM 706 C CA . LYS A 1 89 ? -14.231 2.388 -0.092 1.00 88.44 89 LYS A CA 1
ATOM 707 C C . LYS A 1 89 ? -13.296 2.901 1.006 1.00 88.44 89 LYS A C 1
ATOM 709 O O . LYS A 1 89 ? -12.950 4.075 1.003 1.00 88.44 89 LYS A O 1
ATOM 714 N N . LEU A 1 90 ? -12.927 2.026 1.932 1.00 92.12 90 LEU A N 1
ATOM 715 C CA . LEU A 1 90 ? -12.021 2.285 3.048 1.00 92.12 90 LEU A CA 1
ATOM 716 C C . LEU A 1 90 ? -10.570 2.060 2.622 1.00 92.12 90 LEU A C 1
ATOM 718 O O . LEU A 1 90 ? -10.293 1.180 1.805 1.00 92.12 90 LEU A O 1
ATOM 722 N N . ASP A 1 91 ? -9.641 2.792 3.233 1.00 91.06 91 ASP A N 1
ATOM 723 C CA . ASP A 1 91 ? -8.208 2.607 2.989 1.00 91.06 91 ASP A CA 1
ATOM 724 C C . ASP A 1 91 ? -7.664 1.347 3.664 1.00 91.06 91 ASP A C 1
ATOM 726 O O . ASP A 1 91 ? -6.794 0.665 3.116 1.00 91.06 91 ASP A O 1
ATOM 730 N N . LEU A 1 92 ? -8.179 1.059 4.862 1.00 94.00 92 LEU A N 1
ATOM 731 C CA . LEU A 1 92 ? -7.725 -0.013 5.736 1.00 94.00 92 LEU A CA 1
ATOM 732 C C . LEU A 1 92 ? -8.866 -0.493 6.633 1.00 94.00 92 LEU A C 1
ATOM 734 O O . LEU A 1 92 ? -9.622 0.305 7.187 1.00 94.00 92 LEU A O 1
ATOM 738 N N . VAL A 1 93 ? -8.917 -1.803 6.851 1.00 95.19 93 VAL A N 1
ATOM 739 C CA . VAL A 1 93 ? -9.698 -2.417 7.930 1.00 95.19 93 VAL A CA 1
ATOM 740 C C . VAL A 1 93 ? -8.788 -3.332 8.727 1.00 95.19 93 VAL A C 1
ATOM 742 O O . VAL A 1 93 ? -8.012 -4.076 8.135 1.00 95.19 93 VAL A O 1
ATOM 745 N N . TYR A 1 94 ? -8.856 -3.301 10.054 1.00 95.81 94 TYR A N 1
ATOM 746 C CA . TYR A 1 94 ? -8.095 -4.231 10.889 1.00 95.81 94 TYR A CA 1
ATOM 747 C C . TYR A 1 94 ? -8.856 -4.667 12.133 1.00 95.81 94 TYR A C 1
ATOM 749 O O . TYR A 1 94 ? -9.744 -3.967 12.615 1.00 95.81 94 TYR A O 1
ATOM 757 N N . VAL A 1 95 ? -8.488 -5.831 12.663 1.00 95.31 95 VAL A N 1
ATOM 758 C CA . VAL A 1 95 ? -9.052 -6.379 13.896 1.00 95.31 95 VAL A CA 1
ATOM 759 C C . VAL A 1 95 ? -8.004 -6.316 14.995 1.00 95.31 95 VAL A C 1
ATOM 761 O O . VAL A 1 95 ? -6.872 -6.777 14.835 1.00 95.31 95 VAL A O 1
ATOM 764 N N . ARG A 1 96 ? -8.385 -5.749 16.138 1.00 94.25 96 ARG A N 1
ATOM 765 C CA . ARG A 1 96 ? -7.545 -5.694 17.335 1.00 94.25 96 ARG A CA 1
ATOM 766 C C . ARG A 1 96 ? -8.406 -5.914 18.566 1.00 94.25 96 ARG A C 1
ATOM 768 O O . ARG A 1 96 ? -9.418 -5.246 18.738 1.00 94.25 96 ARG A O 1
ATOM 775 N N . ASN A 1 97 ? -7.986 -6.835 19.432 1.00 92.81 97 ASN A N 1
ATOM 776 C CA . ASN A 1 97 ? -8.690 -7.164 20.677 1.00 92.81 97 ASN A CA 1
ATOM 777 C C . ASN A 1 97 ? -10.183 -7.495 20.461 1.00 92.81 97 ASN A C 1
ATOM 779 O O . ASN A 1 97 ? -11.029 -7.090 21.249 1.00 92.81 97 ASN A O 1
ATOM 783 N N . GLY A 1 98 ? -10.510 -8.188 19.363 1.00 92.50 98 GLY A N 1
ATOM 784 C CA . GLY A 1 98 ? -11.886 -8.554 19.000 1.00 92.50 98 GLY A CA 1
ATOM 785 C C . GLY A 1 98 ? -12.716 -7.436 18.356 1.00 92.50 98 GLY A C 1
ATOM 786 O O . GLY A 1 98 ? -13.799 -7.710 17.850 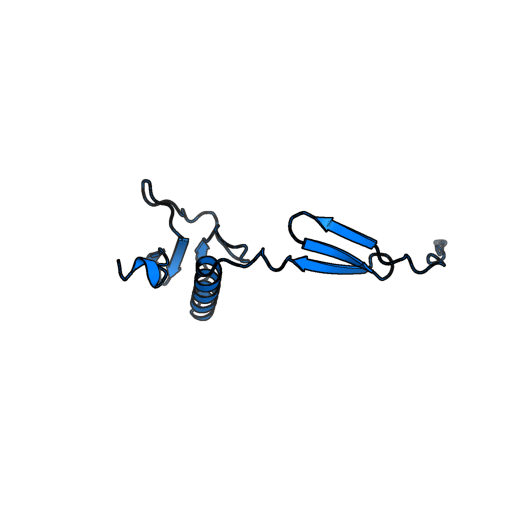1.00 92.50 98 GLY A O 1
ATOM 787 N N . SER A 1 99 ? -12.206 -6.205 18.312 1.00 94.31 99 SER A N 1
ATOM 788 C CA . SER A 1 99 ? -12.876 -5.066 17.680 1.00 94.31 99 SER A CA 1
ATOM 789 C C . SER A 1 99 ? -12.397 -4.869 16.247 1.00 94.31 99 SER A C 1
ATOM 791 O O . SER A 1 99 ? -11.200 -4.967 15.970 1.00 94.31 99 SER A O 1
ATOM 793 N N . THR A 1 100 ? -13.331 -4.556 15.346 1.00 94.94 100 THR A N 1
ATOM 794 C CA . THR A 1 100 ? -13.029 -4.178 13.959 1.00 94.94 100 THR A CA 1
ATOM 795 C C . THR A 1 100 ? -12.915 -2.665 13.855 1.00 94.94 100 THR A C 1
ATOM 797 O O . THR A 1 100 ? -13.791 -1.937 14.319 1.00 94.94 100 THR A O 1
ATOM 800 N N . TYR A 1 101 ? -11.838 -2.204 13.236 1.00 94.56 101 TYR A N 1
ATOM 801 C CA . TYR A 1 101 ? -11.543 -0.800 13.007 1.00 94.56 101 TYR A CA 1
ATOM 802 C C . TYR A 1 101 ? -11.560 -0.531 11.510 1.00 94.56 101 TYR A C 1
ATOM 804 O O . TYR A 1 101 ? -10.810 -1.141 10.750 1.00 94.56 101 TYR A O 1
ATOM 812 N N . GLU A 1 102 ? -12.420 0.395 11.105 1.00 94.06 102 GLU A N 1
ATOM 813 C CA . GLU A 1 102 ? -12.535 0.899 9.740 1.00 94.06 102 GLU A CA 1
ATOM 814 C C . GLU A 1 102 ? -11.803 2.236 9.657 1.00 94.06 102 GLU A C 1
ATOM 816 O O . GLU A 1 102 ? -12.045 3.128 10.473 1.00 94.06 102 GLU A O 1
ATOM 821 N N . CYS A 1 103 ? -10.870 2.376 8.718 1.00 91.00 103 CYS A N 1
ATOM 822 C CA . CYS A 1 103 ? -9.983 3.531 8.652 1.00 91.00 103 CYS A CA 1
ATOM 823 C C . CYS A 1 103 ? -9.969 4.158 7.259 1.00 91.00 103 CYS A C 1
ATOM 825 O O . CYS A 1 103 ? -9.885 3.473 6.238 1.00 91.00 103 CYS A O 1
ATOM 827 N N . GLU A 1 104 ? -9.977 5.487 7.261 1.00 88.94 104 GLU A N 1
ATOM 828 C CA . GLU A 1 104 ? -9.758 6.331 6.095 1.00 88.94 104 GLU A CA 1
ATOM 829 C C . GLU A 1 104 ? -8.640 7.312 6.453 1.00 88.94 104 GLU A C 1
ATOM 831 O O . GLU A 1 104 ? -8.737 8.059 7.432 1.00 88.94 104 GLU A O 1
ATOM 836 N N . LEU A 1 105 ? -7.532 7.247 5.722 1.00 85.56 105 LEU A N 1
ATOM 837 C CA . LEU A 1 105 ? -6.401 8.133 5.922 1.00 85.56 105 LEU A CA 1
ATOM 838 C C . LEU A 1 105 ? -6.707 9.463 5.244 1.00 85.56 105 LEU A C 1
ATOM 840 O O . LEU A 1 105 ? -6.975 9.526 4.050 1.00 85.56 105 LEU A O 1
ATOM 844 N N . LYS A 1 106 ? -6.615 10.543 6.015 1.00 81.50 106 LYS A N 1
ATOM 845 C CA . LYS A 1 106 ? -6.706 11.900 5.485 1.00 81.50 106 LYS A CA 1
ATOM 846 C C . LYS A 1 106 ? -5.324 12.518 5.434 1.00 81.50 106 LYS A C 1
ATOM 848 O O . LYS A 1 106 ? -4.573 12.508 6.409 1.00 81.50 106 LYS A O 1
ATOM 853 N N . THR A 1 107 ? -4.981 13.068 4.282 1.00 69.50 107 THR A N 1
ATOM 854 C CA . THR A 1 107 ? -3.7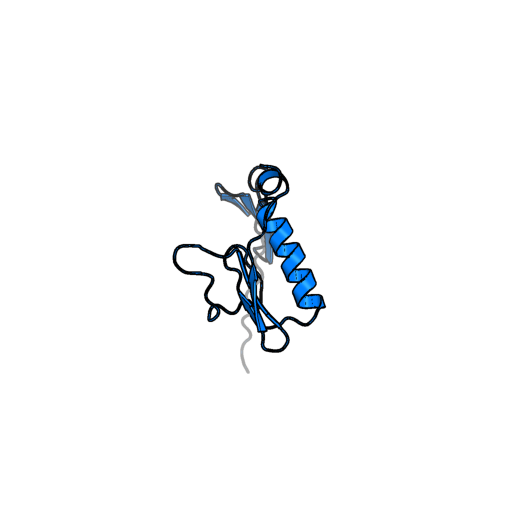98 13.907 4.131 1.00 69.50 107 THR A CA 1
ATOM 855 C C . THR A 1 107 ? -4.070 15.297 4.710 1.00 69.50 107 THR A C 1
ATOM 857 O O . THR A 1 107 ? -5.211 15.743 4.798 1.00 69.50 107 THR A O 1
ATOM 860 N N . SER A 1 108 ? -3.021 16.041 5.072 1.00 69.56 108 SER A N 1
ATOM 861 C CA . SER A 1 108 ? -3.147 17.385 5.667 1.00 69.56 108 SER A CA 1
ATOM 862 C C . SER A 1 108 ? -3.942 18.378 4.806 1.00 69.56 108 SER A C 1
ATOM 864 O O . SER A 1 108 ? -4.472 19.357 5.318 1.00 69.56 108 SER A O 1
ATOM 866 N N . ARG A 1 109 ? -4.021 18.136 3.492 1.00 64.38 109 ARG A N 1
ATOM 867 C CA . ARG A 1 109 ? -4.806 18.943 2.552 1.00 64.38 109 ARG A CA 1
ATOM 868 C C . ARG A 1 109 ? -6.313 18.683 2.661 1.00 64.38 109 ARG A C 1
ATOM 870 O O . ARG A 1 109 ? -7.089 19.557 2.310 1.00 64.38 109 ARG A O 1
ATOM 877 N N . GLU A 1 110 ? -6.714 17.504 3.122 1.00 63.75 110 GLU A N 1
ATOM 878 C CA . GLU A 1 110 ? -8.119 17.100 3.246 1.00 63.75 110 GLU A CA 1
ATOM 879 C C . GLU A 1 110 ? -8.733 17.469 4.598 1.00 63.75 110 GLU A C 1
ATOM 881 O O . GLU A 1 110 ? -9.947 17.562 4.694 1.00 63.75 110 GLU A O 1
ATOM 886 N N . VAL A 1 111 ? -7.912 17.675 5.635 1.00 66.19 111 VAL A N 1
ATOM 887 C CA . VAL A 1 111 ? -8.378 18.027 6.993 1.00 66.19 111 VAL A CA 1
ATOM 888 C C . VAL A 1 111 ? -8.571 19.538 7.174 1.00 66.19 111 VAL A C 1
ATOM 890 O O . VAL A 1 111 ? -9.348 19.961 8.020 1.00 66.19 111 VAL A O 1
ATOM 893 N N . ASN A 1 112 ? -7.854 20.353 6.396 1.00 51.22 112 ASN A N 1
ATOM 894 C CA . ASN A 1 112 ? -7.843 21.815 6.527 1.00 51.22 112 ASN A CA 1
ATOM 895 C C . ASN A 1 112 ? -8.791 22.541 5.550 1.00 51.22 112 ASN A C 1
ATOM 897 O O . ASN A 1 112 ? -8.695 23.761 5.420 1.00 51.22 112 ASN A O 1
ATOM 901 N N . ASN A 1 113 ? -9.663 21.802 4.859 1.00 46.06 113 ASN A N 1
ATOM 902 C CA . ASN A 1 113 ? -10.778 22.333 4.067 1.00 46.06 113 ASN A CA 1
ATOM 903 C C . ASN A 1 113 ? -12.091 22.082 4.808 1.00 46.06 113 ASN A C 1
ATOM 905 O O . ASN A 1 113 ? -13.021 22.892 4.613 1.00 46.06 113 ASN A O 1
#

Foldseek 3Di:
DDDDPPDPDPPDQPDWDWDDDPFFIWIAGRNRPDIDTGGDPVPDDDPQNVVLVVVVVVVVVVVFQAKAAPPDDDPRHDPVDAQDDPPDGFRMWTDDPNDIDTHHDDDPVRVVD

Secondary structure (DSSP, 8-state):
------PPPPSSPPPPEEEEETTEEEEEETTTTEEEEEE-TT-PPPHHHHHHHHHHHHHHHTT--EEE-SSS--TTB-TTS--EETTEEPSEEEEETTEEEEE----HHHH--

Organism: NCBI:txid412755

Radius of gyration: 22.48 Å; chains: 1; bounding box: 54×68×44 Å